Protein AF-A0A399W6X8-F1 (afdb_monomer)

pLDDT: mean 91.26, std 5.36, range [73.31, 97.5]

Sequence (74 aa):
MENDIRPNDLPLTYQQIARVIGIENAVKLGKELGGEQFYLPKLDICLARVKKRKIIEEFKGGNYGALAWKYGVT

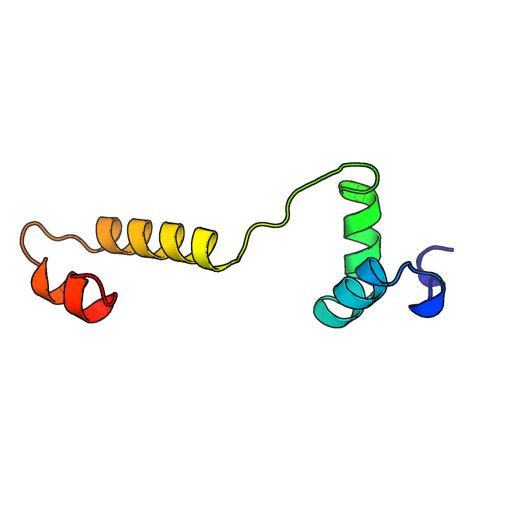Foldseek 3Di:
DQVPDDLVNDDPVLNVVCVVVNNVVSVVCCVVCNPDDDDDDDCVVVVVVVLVVVLVVPDDPPCVVVSCVVSVHD

Mean predicted aligned error: 5.32 Å

Solvent-accessible surface area (backbone atoms only — not comparable to full-atom values): 4689 Å² total; per-residue (Å²): 113,78,91,68,67,48,64,87,81,44,57,71,71,51,35,56,46,18,71,74,67,36,60,70,53,39,50,51,48,44,72,77,52,55,92,60,93,72,86,82,74,65,64,65,61,58,50,50,54,52,52,52,50,51,53,61,74,68,59,76,90,74,54,60,69,61,51,24,65,74,70,75,48,134

Radius of gyration: 19.82 Å; Cα contacts (8 Å, |Δi|>4): 31; chains: 1; bounding box: 41×21×54 Å

Nearest PDB structures (foldseek):
  1rr7-assembly1_A  TM=4.573E-01  e=5.506E-02  Muvirus mu

Structure (mmCIF, N/CA/C/O backbone):
data_AF-A0A399W6X8-F1
#
_entry.id   AF-A0A399W6X8-F1
#
loop_
_atom_site.group_PDB
_atom_site.id
_atom_site.type_symbol
_atom_site.label_atom_id
_atom_site.label_alt_id
_atom_site.label_comp_id
_atom_site.label_asym_id
_atom_site.label_entity_id
_atom_site.label_seq_id
_atom_site.pdbx_PDB_ins_code
_atom_site.Cartn_x
_atom_site.Cartn_y
_atom_site.Cartn_z
_atom_site.occupancy
_atom_site.B_iso_or_equiv
_atom_site.auth_seq_id
_atom_site.auth_comp_id
_atom_site.auth_asym_id
_atom_site.auth_atom_id
_atom_site.pdbx_PDB_model_num
ATOM 1 N N . MET A 1 1 ? -6.927 -4.627 27.059 1.00 73.31 1 MET A N 1
ATOM 2 C CA . MET A 1 1 ? -7.574 -3.420 26.506 1.00 73.31 1 MET A CA 1
ATOM 3 C C . MET A 1 1 ? -7.418 -3.375 24.998 1.00 73.31 1 MET A C 1
ATOM 5 O O . MET A 1 1 ? -8.415 -3.469 24.309 1.00 73.31 1 MET A O 1
ATOM 9 N N . GLU A 1 2 ? -6.202 -3.288 24.452 1.00 76.69 2 GLU A N 1
ATOM 10 C CA . GLU A 1 2 ? -6.026 -3.210 22.988 1.00 76.69 2 GLU A CA 1
ATOM 11 C C . GLU A 1 2 ? -6.373 -4.510 22.252 1.00 76.69 2 GLU A C 1
ATOM 13 O O . GLU A 1 2 ? -6.982 -4.479 21.189 1.00 76.69 2 GLU A O 1
ATOM 18 N N . ASN A 1 3 ? -6.049 -5.657 22.854 1.00 79.56 3 ASN A N 1
ATOM 19 C CA . ASN A 1 3 ? -6.397 -6.978 22.315 1.00 79.56 3 ASN A CA 1
ATOM 20 C C . ASN A 1 3 ? -7.906 -7.271 22.354 1.00 79.56 3 ASN A C 1
ATOM 22 O O . ASN A 1 3 ? -8.348 -8.260 21.778 1.00 79.56 3 ASN A O 1
ATOM 26 N N . ASP A 1 4 ? -8.683 -6.423 23.030 1.00 90.25 4 ASP A N 1
ATOM 27 C CA . ASP A 1 4 ? -10.133 -6.557 23.146 1.00 90.25 4 ASP A CA 1
ATOM 28 C C . ASP A 1 4 ? -10.875 -5.715 22.097 1.00 90.25 4 ASP A C 1
ATOM 30 O O . ASP A 1 4 ? -12.095 -5.837 21.983 1.00 90.25 4 ASP A O 1
ATOM 34 N N . ILE A 1 5 ? -10.155 -4.875 21.334 1.00 90.31 5 ILE A N 1
ATOM 35 C CA . ILE A 1 5 ? -10.720 -4.038 20.271 1.00 90.31 5 ILE A CA 1
ATOM 36 C C . ILE A 1 5 ? -11.339 -4.941 19.209 1.00 90.31 5 ILE A C 1
ATOM 38 O O . ILE A 1 5 ? -10.691 -5.839 18.665 1.00 90.31 5 ILE A O 1
ATOM 42 N N . ARG A 1 6 ? -12.601 -4.674 18.880 1.00 91.31 6 ARG A N 1
ATOM 43 C CA . ARG A 1 6 ? -13.351 -5.376 17.841 1.00 91.31 6 ARG A CA 1
ATOM 44 C C . ARG A 1 6 ? -13.455 -4.496 16.600 1.00 91.31 6 ARG A C 1
ATOM 46 O O . ARG A 1 6 ? -13.378 -3.273 16.700 1.00 91.31 6 ARG A O 1
ATOM 53 N N . PRO A 1 7 ? -13.701 -5.081 15.415 1.00 87.31 7 PRO A N 1
ATOM 54 C CA . PRO A 1 7 ? -13.871 -4.299 14.193 1.00 87.31 7 PRO A CA 1
ATOM 55 C C . PRO A 1 7 ? -14.928 -3.195 14.332 1.00 87.31 7 PRO A C 1
ATOM 57 O O . PRO A 1 7 ? -14.713 -2.082 13.872 1.00 87.31 7 PRO A O 1
ATOM 60 N N . ASN A 1 8 ? -16.035 -3.467 15.026 1.00 92.56 8 ASN A N 1
ATOM 61 C CA . ASN A 1 8 ? -17.120 -2.497 15.193 1.00 92.56 8 ASN A CA 1
ATOM 62 C C . ASN A 1 8 ? -16.771 -1.313 16.106 1.00 92.56 8 ASN A C 1
ATOM 64 O O . ASN A 1 8 ? -17.466 -0.303 16.049 1.00 92.56 8 ASN A O 1
ATOM 68 N N . ASP A 1 9 ? -15.707 -1.413 16.904 1.00 92.44 9 ASP A N 1
ATOM 69 C CA . ASP A 1 9 ? -15.223 -0.304 17.734 1.00 92.44 9 ASP A CA 1
ATOM 70 C C . ASP A 1 9 ? -14.399 0.702 16.906 1.00 92.44 9 ASP A C 1
ATOM 72 O O . ASP A 1 9 ? -14.074 1.793 17.371 1.00 92.44 9 ASP A O 1
ATOM 76 N N . LEU A 1 10 ? -14.046 0.339 15.667 1.00 89.56 10 LEU A N 1
ATOM 77 C CA . LEU A 1 10 ? -13.200 1.128 14.783 1.00 89.56 10 LEU A CA 1
ATOM 78 C C . LEU A 1 10 ? -14.021 1.951 13.774 1.00 89.56 10 LEU A C 1
ATOM 80 O O . LEU A 1 10 ? -15.052 1.484 13.288 1.00 89.56 10 LEU A O 1
ATOM 84 N N . PRO A 1 11 ? -13.536 3.131 13.344 1.00 90.62 11 PRO A N 1
ATOM 85 C CA . PRO A 1 11 ? -14.104 3.848 12.202 1.00 90.62 11 PRO A CA 1
ATOM 86 C C . PRO A 1 11 ? -14.086 3.008 10.916 1.00 90.62 11 PRO A C 1
ATOM 88 O O . PRO A 1 11 ? -13.213 2.159 10.735 1.00 90.62 11 PRO A O 1
ATOM 91 N N . LEU A 1 12 ? -14.983 3.294 9.966 1.00 90.62 12 LEU A N 1
ATOM 92 C CA . LEU A 1 12 ? -15.118 2.520 8.719 1.00 90.62 12 LEU A CA 1
ATOM 93 C C . LEU A 1 12 ? -13.801 2.356 7.944 1.00 90.62 12 LEU A C 1
ATOM 95 O O . LEU A 1 12 ? -13.497 1.262 7.474 1.00 90.62 12 LEU A O 1
ATOM 99 N N . THR A 1 13 ? -12.987 3.408 7.850 1.00 87.44 13 THR A N 1
ATOM 100 C CA . THR A 1 13 ? -11.674 3.338 7.189 1.00 87.44 13 THR A CA 1
ATOM 101 C C . THR A 1 13 ? -10.739 2.359 7.901 1.00 87.44 13 THR A C 1
ATOM 103 O O . THR A 1 13 ? -10.052 1.571 7.256 1.00 87.44 13 THR A O 1
ATOM 106 N N . TYR A 1 14 ? -10.753 2.341 9.236 1.00 90.06 14 TYR A N 1
ATOM 107 C CA . TYR A 1 14 ? -9.995 1.362 10.014 1.00 90.06 14 TYR A CA 1
ATOM 108 C C . TYR A 1 14 ? -10.534 -0.051 9.850 1.00 90.06 14 TYR A C 1
ATOM 110 O O . TYR A 1 14 ? -9.745 -0.986 9.780 1.00 90.06 14 TYR A O 1
ATOM 118 N N . GLN A 1 15 ? -11.852 -0.223 9.754 1.00 93.88 15 GLN A N 1
ATOM 119 C CA . GLN A 1 15 ? -12.450 -1.527 9.475 1.00 93.88 15 GLN A CA 1
ATOM 120 C C . GLN A 1 15 ? -12.003 -2.061 8.112 1.00 93.88 15 GLN A C 1
ATOM 122 O O . GLN A 1 15 ? -11.671 -3.239 7.986 1.00 93.88 15 GLN A O 1
ATOM 127 N N . GLN A 1 16 ? -11.938 -1.193 7.097 1.00 93.50 16 GLN A N 1
ATOM 128 C CA . GLN A 1 16 ? -11.405 -1.545 5.782 1.00 93.50 16 GLN A CA 1
ATOM 129 C C . GLN A 1 16 ? -9.934 -1.963 5.869 1.00 93.50 16 GLN A C 1
ATOM 131 O O . GLN A 1 16 ? -9.572 -3.000 5.320 1.00 93.50 16 GLN A O 1
ATOM 136 N N . ILE A 1 17 ? -9.104 -1.212 6.599 1.00 92.69 17 ILE A N 1
ATOM 137 C CA . ILE A 1 17 ? -7.694 -1.564 6.822 1.00 92.69 17 ILE A CA 1
ATOM 138 C C . ILE A 1 17 ? -7.589 -2.906 7.562 1.00 92.69 17 ILE A C 1
ATOM 140 O O . ILE A 1 17 ? -6.912 -3.815 7.087 1.00 92.69 17 ILE A O 1
ATOM 144 N N . ALA A 1 18 ? -8.315 -3.082 8.667 1.00 94.69 18 ALA A N 1
ATOM 145 C CA . ALA A 1 18 ? -8.334 -4.310 9.458 1.00 94.69 18 ALA A CA 1
ATOM 146 C C . ALA A 1 18 ? -8.795 -5.530 8.647 1.00 94.69 18 ALA A C 1
ATOM 148 O O . ALA A 1 18 ? -8.287 -6.629 8.856 1.00 94.69 18 ALA A O 1
ATOM 149 N N . ARG A 1 19 ? -9.703 -5.355 7.679 1.00 95.69 19 ARG A N 1
ATOM 150 C CA . ARG A 1 19 ? -10.099 -6.421 6.747 1.00 95.69 19 ARG A CA 1
ATOM 151 C C . ARG A 1 19 ? -8.951 -6.861 5.832 1.00 95.69 19 ARG A C 1
ATOM 153 O O . ARG A 1 19 ? -8.907 -8.026 5.452 1.00 95.69 19 ARG A O 1
ATOM 160 N N . VAL A 1 20 ? -8.053 -5.948 5.460 1.00 95.38 20 VAL A N 1
ATOM 161 C CA . VAL A 1 20 ? -6.925 -6.231 4.557 1.00 95.38 20 VAL A CA 1
ATOM 162 C C . VAL A 1 20 ? -5.739 -6.836 5.307 1.00 95.38 20 VAL A C 1
ATOM 164 O O . VAL A 1 20 ? -5.140 -7.785 4.811 1.00 95.38 20 VAL A O 1
ATOM 167 N N . ILE A 1 21 ? -5.389 -6.300 6.481 1.00 94.88 21 ILE A N 1
ATOM 168 C CA . ILE A 1 21 ? -4.138 -6.653 7.183 1.00 94.88 21 ILE A CA 1
ATOM 169 C C . ILE A 1 21 ? -4.339 -7.282 8.570 1.00 94.88 21 ILE A C 1
ATOM 171 O O . ILE A 1 21 ? -3.357 -7.589 9.243 1.00 94.88 21 ILE A O 1
ATOM 175 N N . GLY A 1 22 ? -5.583 -7.479 9.008 1.00 94.94 22 GLY A N 1
ATOM 176 C CA . GLY A 1 22 ? -5.922 -7.939 10.356 1.00 94.94 22 GLY A CA 1
ATOM 177 C C . GLY A 1 22 ? -6.051 -6.796 11.368 1.00 94.94 22 GLY A C 1
ATOM 178 O O . GLY A 1 22 ? -5.431 -5.739 11.234 1.00 94.94 22 GLY A O 1
ATOM 179 N N . ILE A 1 23 ? -6.862 -7.019 12.409 1.00 94.06 23 ILE A N 1
ATOM 180 C CA . ILE A 1 23 ? -7.159 -6.003 13.431 1.00 94.06 23 ILE A CA 1
ATOM 181 C C . ILE A 1 23 ? -5.919 -5.582 14.222 1.00 94.06 23 ILE A C 1
ATOM 183 O O . ILE A 1 23 ? -5.716 -4.395 14.452 1.00 94.06 23 ILE A O 1
ATOM 187 N N . GLU A 1 24 ? -5.041 -6.531 14.548 1.00 93.06 24 GLU A N 1
ATOM 188 C CA . GLU A 1 24 ? -3.808 -6.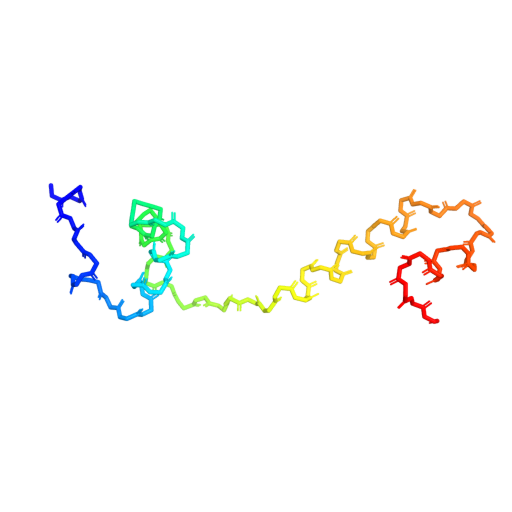267 15.294 1.00 93.06 24 GLU A CA 1
ATOM 189 C C . GLU A 1 24 ? -2.898 -5.283 14.541 1.00 93.06 24 GLU A C 1
ATOM 191 O O . GLU A 1 24 ? -2.412 -4.305 15.108 1.00 93.06 24 GLU A O 1
ATOM 196 N N . ASN A 1 25 ? -2.712 -5.490 13.234 1.00 94.44 25 ASN A N 1
ATOM 197 C CA . ASN A 1 25 ? -1.872 -4.619 12.413 1.00 94.44 25 ASN A CA 1
ATOM 198 C C . ASN A 1 25 ? -2.529 -3.256 12.147 1.00 94.44 25 ASN A C 1
ATOM 200 O O . ASN A 1 25 ? -1.827 -2.248 12.078 1.00 94.44 25 ASN A O 1
ATOM 204 N N . ALA A 1 26 ? -3.861 -3.198 12.041 1.00 93.12 26 ALA A N 1
ATOM 205 C CA . ALA A 1 26 ? -4.583 -1.931 11.942 1.00 93.12 26 ALA A CA 1
ATOM 206 C C . ALA A 1 26 ? -4.420 -1.087 13.219 1.00 93.12 26 ALA A C 1
ATOM 208 O O . ALA A 1 26 ? -4.163 0.113 13.135 1.00 93.12 26 ALA A O 1
ATOM 209 N N . VAL A 1 27 ? -4.493 -1.713 14.401 1.00 92.06 27 VAL A N 1
ATOM 210 C CA . VAL A 1 27 ? -4.237 -1.039 15.685 1.00 92.06 27 VAL A CA 1
ATOM 211 C C . VAL A 1 27 ? -2.792 -0.538 15.759 1.00 92.06 27 VAL A C 1
ATOM 213 O O . VAL A 1 27 ? -2.582 0.621 16.111 1.00 92.06 27 VAL A O 1
ATOM 216 N N . LYS A 1 28 ? -1.802 -1.347 15.346 1.00 93.38 28 LYS A N 1
ATOM 217 C CA . LYS A 1 28 ? -0.394 -0.906 15.253 1.00 93.38 28 LYS A CA 1
ATOM 218 C C . LYS A 1 28 ? -0.233 0.321 14.351 1.00 93.38 28 LYS A C 1
ATOM 220 O O . LYS A 1 28 ? 0.397 1.285 14.763 1.00 93.38 28 LYS A O 1
ATOM 225 N N . LEU A 1 29 ? -0.868 0.338 13.174 1.00 91.56 29 LEU A N 1
ATOM 226 C CA . LEU A 1 29 ? -0.869 1.513 12.290 1.00 91.56 29 LEU A CA 1
ATOM 227 C C . LEU A 1 29 ? -1.409 2.770 12.982 1.00 91.56 29 LEU A C 1
ATOM 229 O O . LEU A 1 29 ? -0.881 3.854 12.765 1.00 91.56 29 LEU A O 1
ATOM 233 N N . GLY A 1 30 ? -2.436 2.635 13.824 1.00 89.88 30 GLY A N 1
ATOM 234 C CA . GLY A 1 30 ? -2.990 3.770 14.571 1.00 89.88 30 GLY A CA 1
ATOM 235 C C . GLY A 1 30 ? -2.122 4.291 15.683 1.00 89.88 30 GLY A C 1
ATOM 236 O O . GLY A 1 30 ? -2.165 5.482 15.962 1.00 89.88 30 GLY A O 1
ATOM 237 N N . LYS A 1 31 ? -1.316 3.427 16.289 1.00 90.62 31 LYS A N 1
ATOM 238 C CA . LYS A 1 31 ? -0.329 3.870 17.267 1.00 90.62 31 LYS A CA 1
ATOM 239 C C . LYS A 1 31 ? 0.785 4.678 16.622 1.00 90.62 31 LYS A C 1
ATOM 241 O O . LYS A 1 31 ? 1.179 5.693 17.176 1.00 90.62 31 LYS A O 1
ATOM 246 N N . GLU A 1 32 ? 1.264 4.222 15.469 1.00 92.00 32 GLU A N 1
ATOM 247 C CA . GLU A 1 32 ? 2.428 4.824 14.817 1.00 92.00 32 GLU A CA 1
ATOM 248 C C . GLU A 1 32 ? 2.068 6.057 13.977 1.00 92.00 32 GLU A C 1
ATOM 250 O O . GLU A 1 32 ? 2.829 7.014 13.950 1.00 92.00 32 GLU A O 1
ATOM 255 N N . LEU A 1 33 ? 0.922 6.044 13.283 1.00 89.38 33 LEU A N 1
ATOM 256 C CA . LEU A 1 33 ? 0.541 7.077 12.303 1.00 89.38 33 LEU A CA 1
ATOM 257 C C . LEU A 1 33 ? -0.769 7.805 12.654 1.00 89.38 33 LEU A C 1
ATOM 259 O O . LEU A 1 33 ? -1.252 8.637 11.883 1.00 89.38 33 LEU A O 1
ATOM 263 N N . GLY A 1 34 ? -1.408 7.460 13.775 1.00 85.69 34 GLY A N 1
ATOM 264 C CA . GLY A 1 34 ? -2.687 8.044 14.173 1.00 85.69 34 GLY A CA 1
ATOM 265 C C . GLY A 1 34 ? -2.567 9.530 14.505 1.00 85.69 34 GLY A C 1
ATOM 266 O O . GLY A 1 34 ? -1.652 9.955 15.200 1.00 85.69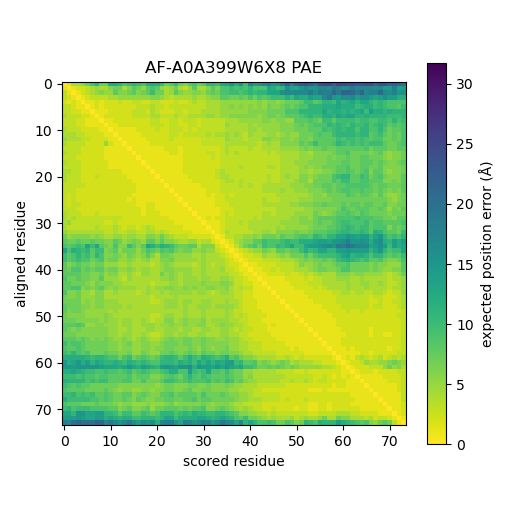 34 GLY A O 1
ATOM 267 N N . GLY A 1 35 ? -3.523 10.328 14.026 1.00 82.94 35 GLY A N 1
ATOM 268 C CA . GLY A 1 35 ? -3.533 11.784 14.214 1.00 82.94 35 GLY A CA 1
ATOM 269 C C . GLY A 1 35 ? -2.825 12.562 13.102 1.00 82.94 35 GLY A C 1
ATOM 270 O O . GLY A 1 35 ? -3.072 13.758 12.958 1.00 82.94 35 GLY A O 1
ATOM 271 N N . GLU A 1 36 ? -2.035 11.895 12.260 1.00 80.69 36 GLU A N 1
ATOM 272 C CA . GLU A 1 36 ? -1.466 12.501 11.060 1.00 80.69 36 GLU A CA 1
ATOM 273 C C . GLU A 1 36 ? -2.439 12.414 9.876 1.00 80.69 36 GLU A C 1
ATOM 275 O O . GLU A 1 36 ? -3.038 11.371 9.600 1.00 80.69 36 GLU A O 1
ATOM 280 N N . GLN A 1 37 ? -2.573 13.505 9.118 1.00 79.12 37 GLN A N 1
ATOM 281 C CA . GLN A 1 37 ? -3.147 13.425 7.778 1.00 79.12 37 GLN A CA 1
ATOM 282 C C . GLN A 1 37 ? -2.060 12.982 6.805 1.00 79.12 37 GLN A C 1
ATOM 284 O O . GLN A 1 37 ? -1.261 13.796 6.346 1.00 79.12 37 GLN A O 1
ATOM 289 N N . PHE A 1 38 ? -2.055 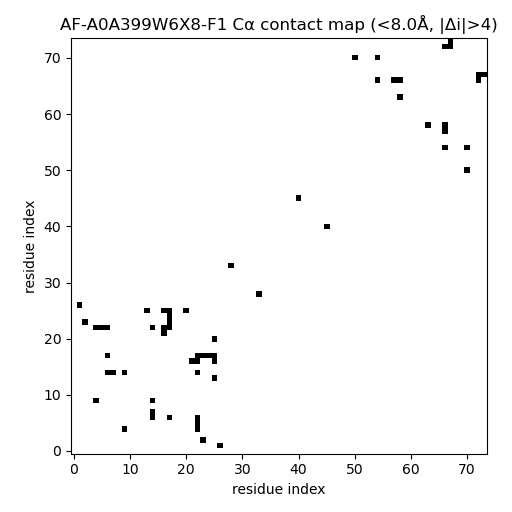11.698 6.456 1.00 82.00 38 PHE A N 1
ATOM 290 C CA . PHE A 1 38 ? -1.171 11.188 5.417 1.00 82.00 38 PHE A CA 1
ATOM 291 C C . PHE A 1 38 ? -1.957 10.745 4.184 1.00 82.00 38 PHE A C 1
ATOM 293 O O . PHE A 1 38 ? -3.036 10.154 4.252 1.00 82.00 38 PHE A O 1
ATOM 300 N N . TYR A 1 39 ? -1.388 11.044 3.022 1.00 83.69 39 TYR A N 1
ATOM 301 C CA . TYR A 1 39 ? -1.883 10.544 1.751 1.00 83.69 39 TYR A CA 1
ATOM 302 C C . TYR A 1 39 ? -1.383 9.115 1.549 1.00 83.69 39 TYR A C 1
ATOM 304 O O . TYR A 1 39 ? -0.177 8.870 1.593 1.00 83.69 39 TYR A O 1
ATOM 312 N N . LEU A 1 40 ? -2.296 8.180 1.284 1.00 84.75 40 LEU A N 1
ATOM 313 C CA . LEU A 1 40 ? -1.940 6.840 0.833 1.00 84.75 40 LEU A CA 1
ATOM 314 C C . LEU A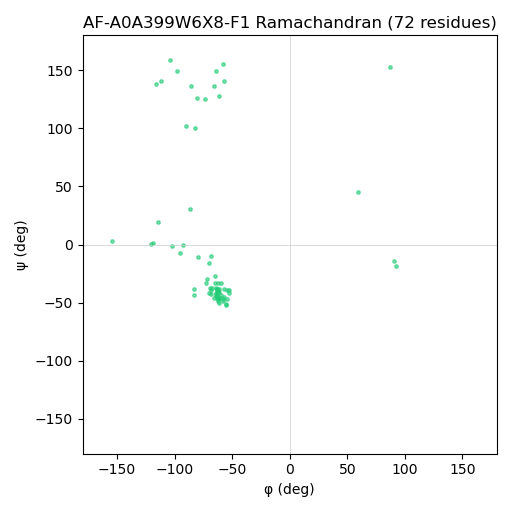 1 40 ? -1.881 6.840 -0.706 1.00 84.75 40 LEU A C 1
ATOM 316 O O . LEU A 1 40 ? -2.935 6.831 -1.351 1.00 84.75 40 LEU A O 1
ATOM 320 N N . PRO A 1 41 ? -0.681 6.889 -1.320 1.00 86.56 41 PRO A N 1
ATOM 321 C CA . PRO A 1 41 ? -0.561 6.940 -2.767 1.00 86.56 41 PRO A CA 1
ATOM 322 C C . PRO A 1 41 ? -1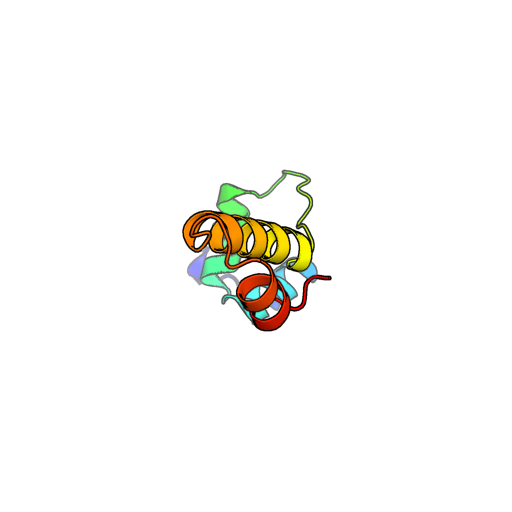.099 5.677 -3.417 1.00 86.56 41 PRO A C 1
ATOM 324 O O . PRO A 1 41 ? -1.003 4.573 -2.875 1.00 86.56 41 PRO A O 1
ATOM 327 N N . LYS A 1 42 ? -1.618 5.841 -4.635 1.00 91.69 42 LYS A N 1
ATOM 328 C CA . LYS A 1 42 ? -1.963 4.701 -5.475 1.00 91.69 42 LYS A CA 1
ATOM 329 C C . LYS A 1 42 ? -0.728 3.820 -5.694 1.00 91.69 42 LYS A C 1
ATOM 331 O O . LYS A 1 42 ? 0.396 4.295 -5.873 1.00 91.69 42 LYS A O 1
ATOM 336 N N . LEU A 1 43 ? -0.961 2.509 -5.679 1.00 92.69 43 LEU A N 1
ATOM 337 C CA . LEU A 1 43 ? 0.103 1.511 -5.768 1.00 92.69 43 LEU A CA 1
ATOM 338 C C . LEU A 1 43 ? 0.838 1.553 -7.120 1.00 92.69 43 LEU A C 1
ATOM 340 O O . LEU A 1 43 ? 2.018 1.215 -7.187 1.00 92.69 43 LEU A O 1
ATOM 344 N N . ASP A 1 44 ? 0.173 2.007 -8.182 1.00 93.75 44 ASP A N 1
ATOM 345 C CA . ASP A 1 44 ? 0.740 2.201 -9.522 1.00 93.75 44 ASP A CA 1
ATOM 346 C C . ASP A 1 44 ? 1.987 3.103 -9.521 1.00 93.75 44 ASP A C 1
ATOM 348 O O . ASP A 1 44 ? 2.968 2.780 -10.190 1.00 93.75 44 ASP A O 1
ATOM 352 N N . ILE A 1 45 ? 2.013 4.164 -8.710 1.00 92.50 45 ILE A N 1
ATOM 353 C CA . ILE A 1 45 ? 3.169 5.058 -8.555 1.00 92.50 45 ILE A CA 1
ATOM 354 C C . ILE A 1 45 ? 4.363 4.287 -7.981 1.00 92.50 45 ILE A C 1
ATOM 356 O O . ILE A 1 45 ? 5.489 4.390 -8.480 1.00 92.50 45 ILE A O 1
ATOM 360 N N . CYS A 1 46 ? 4.129 3.482 -6.944 1.00 93.31 46 CYS A N 1
ATOM 361 C CA . CYS A 1 46 ? 5.163 2.646 -6.339 1.00 93.31 46 CYS A CA 1
ATOM 362 C C . CYS A 1 46 ? 5.668 1.593 -7.336 1.00 93.31 46 CYS A C 1
ATOM 364 O O . CYS A 1 46 ? 6.879 1.421 -7.501 1.00 93.31 46 CYS A O 1
ATOM 366 N N . LEU A 1 47 ? 4.758 0.939 -8.061 1.00 94.62 47 LEU A N 1
ATOM 367 C CA . LEU A 1 47 ? 5.091 -0.054 -9.082 1.00 94.62 47 LEU A CA 1
ATOM 368 C C . LEU A 1 47 ? 5.869 0.555 -10.252 1.00 94.62 47 LEU A C 1
ATOM 370 O O . LEU A 1 47 ? 6.812 -0.066 -10.741 1.00 94.62 47 LEU A O 1
ATOM 374 N N . ALA A 1 48 ? 5.549 1.783 -10.665 1.00 93.75 48 ALA A N 1
ATOM 375 C CA . ALA A 1 48 ? 6.289 2.504 -11.696 1.00 93.75 48 ALA A CA 1
ATOM 376 C C . ALA A 1 48 ? 7.743 2.765 -11.272 1.00 93.75 48 ALA A C 1
ATOM 378 O O . ALA A 1 48 ? 8.667 2.558 -12.061 1.00 93.75 48 ALA A O 1
ATOM 379 N N . ARG A 1 49 ? 7.973 3.140 -10.006 1.00 94.50 49 ARG A N 1
ATOM 380 C CA . ARG A 1 49 ? 9.330 3.307 -9.453 1.00 94.50 49 ARG A CA 1
ATOM 381 C C . ARG A 1 49 ? 10.102 1.990 -9.427 1.00 94.50 49 ARG A C 1
ATOM 383 O O . ARG A 1 49 ? 11.270 1.964 -9.811 1.00 94.50 49 ARG A O 1
ATOM 390 N N . VAL A 1 50 ? 9.453 0.896 -9.021 1.00 95.56 50 VAL A N 1
ATOM 391 C CA . VAL A 1 50 ? 10.056 -0.448 -9.044 1.00 95.56 50 VAL A CA 1
ATOM 392 C C . VAL A 1 50 ? 10.408 -0.861 -10.471 1.00 95.56 50 VAL A C 1
ATOM 394 O O . VAL A 1 50 ? 11.530 -1.300 -10.711 1.00 95.56 50 VAL A O 1
ATOM 397 N N . LYS A 1 51 ? 9.487 -0.673 -11.423 1.00 95.69 51 LYS A N 1
ATOM 398 C CA . LYS A 1 51 ? 9.704 -0.953 -12.846 1.00 95.69 51 LYS A CA 1
ATOM 399 C C . LYS A 1 51 ? 10.924 -0.197 -13.370 1.00 95.69 51 LYS A C 1
ATOM 401 O O . LYS A 1 51 ? 11.829 -0.815 -13.920 1.00 95.69 51 LYS A O 1
ATOM 406 N N . LYS A 1 52 ? 10.984 1.120 -13.142 1.00 95.75 52 LYS A N 1
ATOM 407 C CA . LYS A 1 52 ? 12.111 1.963 -13.567 1.00 95.75 52 LYS A CA 1
ATOM 408 C C . LYS A 1 52 ? 13.437 1.477 -12.984 1.00 95.75 52 LYS A C 1
ATOM 410 O O . LYS A 1 52 ? 14.408 1.357 -13.724 1.00 95.75 52 LYS A O 1
ATOM 415 N N . ARG A 1 53 ? 13.474 1.174 -11.681 1.00 97.12 53 ARG A N 1
ATOM 416 C CA . ARG A 1 53 ? 14.678 0.649 -11.026 1.00 97.12 53 ARG A CA 1
ATOM 417 C C . ARG A 1 53 ? 15.155 -0.645 -11.691 1.00 97.12 53 ARG A C 1
ATOM 419 O O . ARG A 1 53 ? 16.318 -0.723 -12.063 1.00 97.12 53 ARG A O 1
ATOM 426 N N . LYS A 1 54 ? 14.254 -1.604 -11.925 1.00 97.44 54 LYS A N 1
ATOM 427 C CA . LYS A 1 54 ? 14.608 -2.870 -12.582 1.00 97.44 54 LYS A CA 1
ATOM 428 C C . LYS A 1 54 ? 15.101 -2.689 -14.021 1.00 97.44 54 LYS A C 1
ATOM 430 O O . LYS A 1 54 ? 16.026 -3.375 -14.431 1.00 97.44 54 LYS A O 1
ATOM 435 N N . ILE A 1 55 ? 14.516 -1.763 -14.786 1.00 96.00 55 ILE A N 1
ATOM 436 C CA . ILE A 1 55 ? 14.989 -1.445 -16.146 1.00 96.00 55 ILE A CA 1
ATOM 437 C C . ILE A 1 55 ? 16.445 -0.965 -16.111 1.00 96.00 55 ILE A C 1
ATOM 439 O O . ILE A 1 55 ? 17.238 -1.395 -16.941 1.00 96.00 55 ILE A O 1
ATOM 443 N N . ILE A 1 56 ? 16.795 -0.106 -15.148 1.00 95.88 56 ILE A N 1
ATOM 444 C CA . ILE A 1 56 ? 18.164 0.404 -14.979 1.00 95.88 56 ILE A CA 1
ATOM 445 C C . ILE A 1 56 ? 19.118 -0.730 -14.584 1.00 95.88 56 ILE A C 1
ATOM 447 O O . ILE A 1 56 ? 20.182 -0.858 -15.179 1.00 95.88 56 ILE A O 1
ATOM 451 N N . GLU A 1 57 ? 18.730 -1.568 -13.619 1.00 97.50 57 GLU A N 1
ATOM 452 C CA . GLU A 1 57 ? 19.535 -2.709 -13.151 1.00 97.50 57 GLU A CA 1
ATOM 453 C C . GLU A 1 57 ? 19.786 -3.752 -14.256 1.00 97.50 57 GLU A C 1
ATOM 455 O O . GLU A 1 57 ? 20.841 -4.379 -14.297 1.00 97.50 57 GLU A O 1
ATOM 460 N N . GLU A 1 58 ? 18.832 -3.939 -15.169 1.00 96.31 58 GLU A N 1
ATOM 461 C CA . GLU A 1 58 ? 18.927 -4.908 -16.267 1.00 96.31 58 GLU A CA 1
ATOM 462 C C . GLU A 1 58 ? 19.495 -4.325 -17.570 1.00 96.31 58 GLU A C 1
ATOM 464 O O . GLU A 1 58 ? 19.614 -5.038 -18.576 1.00 96.31 58 GLU A O 1
ATOM 469 N N . PHE A 1 59 ? 19.826 -3.035 -17.592 1.00 96.75 59 PHE A N 1
ATOM 470 C CA . PHE A 1 59 ? 20.353 -2.388 -18.781 1.00 96.75 59 PHE A CA 1
ATOM 471 C C . PHE A 1 59 ? 21.801 -2.812 -19.050 1.00 96.75 59 PHE A C 1
ATOM 473 O O . PHE A 1 59 ? 22.681 -2.680 -18.206 1.00 96.75 59 PHE A O 1
ATOM 480 N N . LYS A 1 60 ? 22.050 -3.316 -20.264 1.00 95.62 60 LYS A N 1
ATOM 481 C CA . LYS A 1 60 ? 23.349 -3.853 -20.710 1.00 95.62 60 LYS A CA 1
ATOM 482 C C . LYS A 1 60 ? 23.992 -3.031 -21.834 1.00 95.62 60 LYS A C 1
ATOM 484 O O . LYS A 1 60 ? 24.824 -3.550 -22.567 1.00 95.62 60 LYS A O 1
ATOM 489 N N . GLY A 1 61 ? 23.577 -1.778 -22.029 1.00 92.12 61 GLY A N 1
ATOM 490 C CA . GLY A 1 61 ? 24.160 -0.872 -23.032 1.00 92.12 61 GLY A CA 1
ATOM 491 C C . GLY A 1 61 ? 23.481 -0.872 -24.408 1.00 92.12 61 GLY A C 1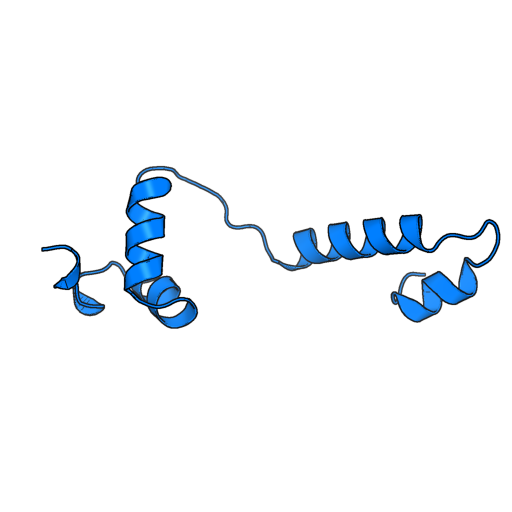
ATOM 492 O O . GLY A 1 61 ? 23.639 0.091 -25.148 1.00 92.12 61 GLY A O 1
ATOM 493 N N . GLY A 1 62 ? 22.688 -1.895 -24.750 1.00 92.62 62 GLY A N 1
ATOM 494 C CA . GLY A 1 62 ? 22.028 -1.981 -26.067 1.00 92.62 62 GLY A CA 1
ATOM 495 C C . GLY A 1 62 ? 20.735 -2.800 -26.115 1.00 92.62 62 GLY A C 1
ATOM 496 O O . GLY A 1 62 ? 20.136 -2.954 -27.173 1.00 92.62 62 GLY A O 1
ATOM 497 N N . ASN A 1 63 ? 20.262 -3.321 -24.980 1.00 95.88 63 ASN A N 1
ATOM 498 C CA . ASN A 1 63 ? 19.098 -4.211 -24.898 1.00 95.88 63 ASN A CA 1
ATOM 499 C C . ASN A 1 63 ? 17.749 -3.474 -24.774 1.00 95.88 63 ASN A C 1
ATOM 501 O O . ASN A 1 63 ? 16.814 -4.004 -24.173 1.00 95.88 63 ASN A O 1
ATOM 505 N N . TYR A 1 64 ? 17.629 -2.273 -25.346 1.00 92.38 64 TYR A N 1
ATOM 506 C CA . TYR A 1 64 ? 16.436 -1.425 -25.233 1.00 92.38 64 TYR A CA 1
ATOM 507 C C . TYR A 1 64 ? 15.152 -2.144 -25.662 1.00 92.38 64 TYR A C 1
ATOM 509 O O . TYR A 1 64 ? 14.182 -2.149 -24.910 1.00 92.38 64 TYR A O 1
ATOM 517 N N . GLY A 1 65 ? 15.164 -2.830 -26.813 1.00 94.12 65 GLY A N 1
ATOM 518 C CA . GLY A 1 65 ? 13.989 -3.554 -27.316 1.00 94.12 65 GLY A CA 1
ATOM 519 C C . GLY A 1 65 ? 13.539 -4.702 -26.404 1.00 94.12 65 GLY A C 1
ATOM 520 O O . GLY A 1 65 ? 12.345 -4.892 -26.184 1.00 94.12 65 GLY A O 1
ATOM 521 N N . ALA A 1 66 ? 14.488 -5.428 -25.804 1.00 94.81 66 ALA A N 1
ATOM 522 C CA . ALA A 1 66 ? 14.174 -6.508 -24.869 1.00 94.81 66 ALA A CA 1
ATOM 523 C C . ALA A 1 66 ? 13.559 -5.973 -23.564 1.00 94.81 66 ALA A C 1
ATOM 525 O O . ALA A 1 66 ? 12.621 -6.566 -23.031 1.00 94.81 66 ALA A O 1
ATOM 526 N N . LEU A 1 67 ? 14.057 -4.836 -23.064 1.00 95.88 67 LEU A N 1
ATOM 527 C CA . LEU A 1 67 ? 13.513 -4.177 -21.873 1.00 95.88 67 LEU A CA 1
ATOM 528 C C . LEU A 1 67 ? 12.134 -3.560 -22.143 1.00 95.88 67 LEU A C 1
ATOM 530 O O . LEU A 1 67 ? 11.235 -3.717 -21.317 1.00 95.88 67 LEU A O 1
ATOM 534 N N . ALA A 1 68 ? 11.952 -2.925 -23.303 1.00 94.00 68 ALA A N 1
ATOM 535 C CA . ALA A 1 68 ? 10.680 -2.370 -23.763 1.00 94.00 68 ALA A CA 1
ATOM 536 C C . ALA A 1 68 ? 9.576 -3.435 -23.787 1.00 94.00 68 ALA A C 1
ATOM 538 O O . ALA A 1 68 ? 8.538 -3.283 -23.138 1.00 94.00 68 ALA A O 1
ATOM 539 N N . TRP A 1 69 ? 9.856 -4.571 -24.432 1.00 94.88 69 TRP A N 1
ATOM 540 C CA . TRP A 1 69 ? 8.942 -5.709 -24.489 1.00 94.88 69 TRP A CA 1
ATOM 541 C C . TRP A 1 69 ? 8.653 -6.300 -23.101 1.00 94.88 69 TRP A C 1
ATOM 543 O O . TRP A 1 69 ? 7.492 -6.457 -22.727 1.00 94.88 69 TRP A O 1
ATOM 553 N N . LYS A 1 70 ? 9.692 -6.564 -22.293 1.00 95.12 70 LYS A N 1
ATOM 554 C CA . LYS A 1 70 ? 9.550 -7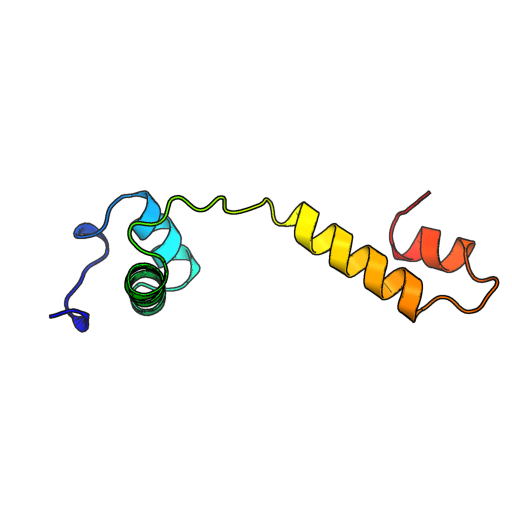.177 -20.960 1.00 95.12 70 LYS A CA 1
ATOM 555 C C . LYS A 1 70 ? 8.724 -6.325 -19.992 1.00 95.12 70 LYS A C 1
ATOM 557 O O . LYS A 1 70 ? 7.982 -6.867 -19.175 1.00 95.12 70 LYS A O 1
ATOM 562 N N . TYR A 1 71 ? 8.878 -5.005 -20.043 1.00 93.81 71 TYR A N 1
ATOM 563 C CA . TYR A 1 71 ? 8.246 -4.084 -19.096 1.00 93.81 71 TYR A CA 1
ATOM 564 C C . TYR A 1 71 ? 7.007 -3.369 -19.648 1.00 93.81 71 TYR A C 1
ATOM 566 O O . TYR A 1 71 ? 6.373 -2.604 -18.903 1.00 93.81 71 TYR A O 1
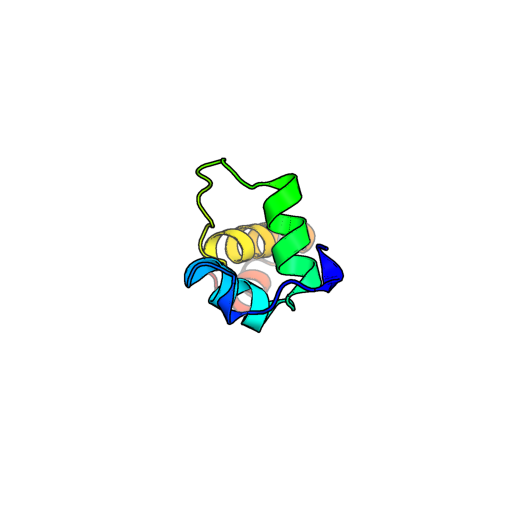ATOM 574 N N . GLY A 1 72 ? 6.649 -3.633 -20.909 1.00 91.81 72 GLY A N 1
ATOM 575 C CA . GLY A 1 72 ? 5.532 -2.997 -21.603 1.00 91.81 72 GLY A CA 1
ATOM 576 C C . GLY A 1 72 ? 5.700 -1.481 -21.664 1.00 91.81 72 GLY A C 1
ATOM 577 O O . GLY A 1 72 ? 4.782 -0.750 -21.301 1.00 91.81 72 GLY A O 1
ATOM 578 N N . VAL A 1 73 ? 6.904 -1.021 -22.009 1.00 87.50 73 VAL A N 1
ATOM 579 C CA . VAL A 1 73 ? 7.216 0.400 -22.208 1.00 87.50 73 VAL A CA 1
ATOM 580 C C . VAL A 1 73 ? 7.604 0.607 -23.668 1.00 87.50 73 VAL A C 1
ATOM 582 O O . VAL A 1 73 ? 8.288 -0.240 -24.233 1.00 87.50 73 VAL A O 1
ATOM 585 N N . THR A 1 74 ? 7.120 1.685 -24.278 1.00 74.88 74 THR A N 1
ATOM 586 C CA . THR A 1 74 ? 7.411 2.072 -25.669 1.00 74.88 74 THR A CA 1
ATOM 587 C C . THR A 1 74 ? 8.470 3.150 -25.722 1.00 74.88 74 THR A C 1
ATOM 589 O O . THR A 1 74 ? 8.342 4.095 -24.908 1.00 74.88 74 THR A O 1
#

Secondary structure (DSSP, 8-state):
-GGG--GGGS-HHHHHHHHHH-HHHHHHHHHHHTT-------HHHHHHHHHHHHHHHT--SS-HHHHHHHHT--